Protein AF-A0A382LMF4-F1 (afdb_monomer_lite)

Structure (mmCIF, N/CA/C/O backbone):
data_AF-A0A382LMF4-F1
#
_entry.id   AF-A0A382LMF4-F1
#
loop_
_atom_site.group_PDB
_atom_site.id
_atom_site.type_symbol
_atom_site.label_atom_id
_atom_site.label_alt_id
_atom_site.label_comp_id
_atom_site.label_asym_id
_atom_site.label_entity_id
_atom_site.label_seq_id
_atom_site.pdbx_PDB_ins_code
_atom_site.Cartn_x
_atom_site.Cartn_y
_atom_site.Cartn_z
_atom_site.occupancy
_atom_site.B_iso_or_equiv
_atom_site.auth_seq_id
_atom_site.auth_comp_id
_atom_site.auth_asym_id
_atom_site.auth_atom_id
_atom_site.pdbx_PDB_model_num
ATOM 1 N N . MET A 1 1 ? 13.913 -6.307 -7.417 1.00 84.81 1 MET A N 1
ATOM 2 C CA . MET A 1 1 ? 13.695 -5.116 -6.567 1.00 84.81 1 MET A CA 1
ATOM 3 C C . MET A 1 1 ? 12.328 -4.482 -6.789 1.00 84.81 1 MET A C 1
ATOM 5 O O . MET A 1 1 ? 11.622 -4.338 -5.806 1.00 84.81 1 MET A O 1
ATOM 9 N N . PHE A 1 2 ? 11.884 -4.221 -8.028 1.00 88.69 2 PHE A N 1
ATOM 10 C CA . PHE A 1 2 ? 10.526 -3.708 -8.309 1.00 88.69 2 PHE A CA 1
ATOM 11 C C . PHE A 1 2 ? 9.399 -4.457 -7.563 1.00 88.69 2 PHE A C 1
ATOM 13 O O . PHE A 1 2 ? 8.672 -3.854 -6.783 1.00 88.69 2 PHE A O 1
ATOM 20 N N . TYR A 1 3 ? 9.321 -5.786 -7.707 1.00 89.56 3 TYR A N 1
ATOM 21 C CA . TYR A 1 3 ? 8.299 -6.615 -7.047 1.00 89.56 3 TYR A CA 1
ATOM 22 C C . TYR A 1 3 ? 8.308 -6.543 -5.514 1.00 89.56 3 TYR A C 1
ATOM 24 O O . TYR A 1 3 ? 7.269 -6.724 -4.890 1.00 89.56 3 TYR A O 1
ATOM 32 N N . LEU A 1 4 ? 9.461 -6.260 -4.902 1.00 91.69 4 LEU A N 1
ATOM 33 C CA . LEU A 1 4 ? 9.558 -6.084 -3.454 1.00 91.69 4 LEU A CA 1
ATOM 34 C C . LEU A 1 4 ? 8.878 -4.778 -3.025 1.00 91.69 4 LEU A C 1
ATOM 36 O O . LEU A 1 4 ? 8.132 -4.774 -2.053 1.00 91.69 4 LEU A O 1
ATOM 40 N N . PHE A 1 5 ? 9.064 -3.695 -3.783 1.00 90.94 5 PHE A N 1
ATOM 41 C CA . PHE A 1 5 ? 8.364 -2.435 -3.530 1.00 90.94 5 PHE A CA 1
ATOM 42 C C . PHE A 1 5 ? 6.868 -2.525 -3.840 1.00 90.94 5 PHE A C 1
ATOM 44 O O . PHE A 1 5 ? 6.069 -1.973 -3.092 1.00 90.94 5 PHE A O 1
ATOM 51 N N . VAL A 1 6 ? 6.479 -3.291 -4.864 1.00 89.06 6 VAL A N 1
ATOM 52 C CA . VAL A 1 6 ? 5.066 -3.622 -5.116 1.00 89.06 6 VAL A CA 1
ATOM 53 C C . VAL A 1 6 ? 4.466 -4.379 -3.930 1.00 89.06 6 VAL A C 1
ATOM 55 O O . VAL A 1 6 ? 3.388 -4.026 -3.466 1.00 89.06 6 VAL A O 1
ATOM 58 N N . ALA A 1 7 ? 5.162 -5.386 -3.396 1.00 90.19 7 ALA A N 1
ATOM 59 C CA . ALA A 1 7 ? 4.693 -6.125 -2.228 1.00 90.19 7 ALA A CA 1
ATOM 60 C C . ALA A 1 7 ? 4.583 -5.226 -0.986 1.00 90.19 7 ALA A C 1
ATOM 62 O O . ALA A 1 7 ? 3.584 -5.297 -0.277 1.00 90.19 7 ALA A O 1
ATOM 63 N N . LEU A 1 8 ? 5.562 -4.344 -0.750 1.00 91.62 8 LEU A N 1
ATOM 64 C CA . LEU A 1 8 ? 5.507 -3.362 0.337 1.00 91.62 8 LEU A CA 1
ATOM 65 C C . LEU A 1 8 ? 4.307 -2.421 0.192 1.00 91.62 8 LEU A C 1
ATOM 67 O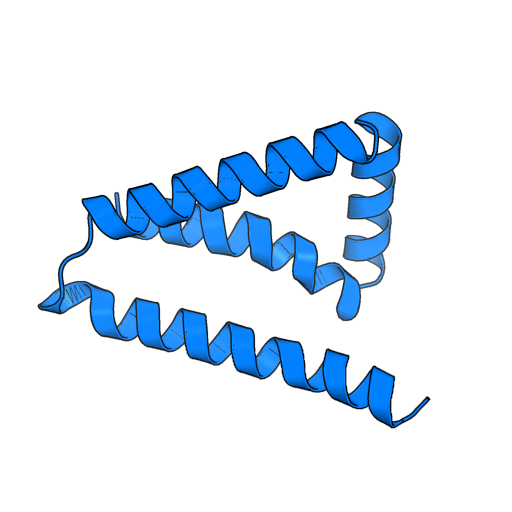 O . LEU A 1 8 ? 3.591 -2.211 1.167 1.00 91.62 8 LEU A O 1
ATOM 71 N N . PHE A 1 9 ? 4.062 -1.911 -1.017 1.00 89.75 9 PHE A N 1
ATOM 72 C CA . PHE A 1 9 ? 2.912 -1.060 -1.316 1.00 89.75 9 PHE A CA 1
ATOM 73 C C . PHE A 1 9 ? 1.591 -1.794 -1.061 1.00 89.75 9 PHE A C 1
ATOM 75 O O . PHE A 1 9 ? 0.751 -1.315 -0.306 1.00 89.75 9 PHE A O 1
ATOM 82 N 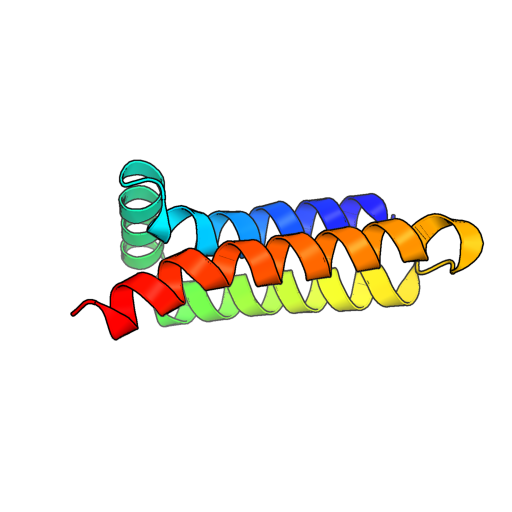N . ILE A 1 10 ? 1.434 -3.001 -1.618 1.00 88.81 10 ILE A N 1
ATOM 83 C CA . ILE A 1 10 ? 0.222 -3.812 -1.450 1.00 88.81 10 ILE A CA 1
ATOM 84 C C . ILE A 1 10 ? -0.004 -4.163 0.019 1.00 88.81 10 ILE A C 1
ATOM 86 O O . ILE A 1 10 ? -1.139 -4.144 0.471 1.00 88.81 10 ILE A O 1
ATOM 90 N N . VAL A 1 11 ? 1.033 -4.481 0.790 1.00 89.25 11 VAL A N 1
ATOM 91 C CA . VAL A 1 11 ? 0.858 -4.784 2.216 1.00 89.25 11 VAL A CA 1
ATOM 92 C C . VAL A 1 11 ? 0.486 -3.525 3.000 1.00 89.25 11 VAL A C 1
ATOM 94 O O . VAL A 1 11 ? -0.410 -3.588 3.836 1.00 89.25 11 VAL A O 1
ATOM 97 N N . ASN A 1 12 ? 1.128 -2.386 2.735 1.00 89.31 12 ASN A N 1
ATOM 98 C CA . ASN A 1 12 ? 0.902 -1.151 3.485 1.00 89.31 12 ASN A CA 1
ATOM 99 C C . ASN A 1 12 ? -0.454 -0.501 3.153 1.00 89.31 12 ASN A C 1
ATOM 101 O O . ASN A 1 12 ? -1.293 -0.336 4.045 1.00 89.31 12 ASN A O 1
ATOM 105 N N . ASP A 1 13 ? -0.698 -0.184 1.880 1.00 85.69 13 ASP A N 1
ATOM 106 C CA . ASP A 1 13 ? -1.952 0.421 1.409 1.00 85.69 13 ASP A CA 1
ATOM 107 C C . ASP A 1 13 ? -3.104 -0.597 1.442 1.00 85.69 13 ASP A C 1
ATOM 109 O O . ASP A 1 13 ? -4.221 -0.296 1.874 1.00 85.69 13 ASP A O 1
ATOM 113 N N . GLY A 1 14 ? -2.806 -1.862 1.125 1.00 84.62 14 GLY A N 1
ATOM 114 C CA . GLY A 1 14 ? -3.762 -2.962 1.248 1.00 84.62 14 GLY A CA 1
ATOM 115 C C . GLY A 1 14 ? -4.293 -3.135 2.659 1.00 84.62 14 GLY A C 1
ATOM 116 O O . GLY A 1 14 ? -5.505 -3.226 2.854 1.00 84.62 14 GLY A O 1
ATOM 117 N N . PHE A 1 15 ? -3.414 -3.114 3.659 1.00 85.12 15 PHE A N 1
ATOM 118 C CA . PHE A 1 15 ? -3.825 -3.181 5.058 1.00 85.12 15 PHE A CA 1
ATOM 119 C C . PHE A 1 15 ? -4.681 -1.975 5.472 1.00 85.12 15 PHE A C 1
ATOM 121 O O . PHE A 1 15 ? -5.686 -2.138 6.171 1.00 85.12 15 PHE A O 1
ATOM 128 N N . ALA A 1 16 ? -4.339 -0.770 5.008 1.00 83.75 16 ALA A N 1
ATOM 129 C CA . ALA A 1 16 ? -5.117 0.433 5.295 1.00 83.75 16 ALA A CA 1
ATOM 130 C C . ALA A 1 16 ? -6.533 0.370 4.699 1.00 83.75 16 ALA A C 1
ATOM 132 O O . ALA A 1 16 ? -7.499 0.783 5.349 1.00 83.75 16 ALA A O 1
ATOM 133 N N . MET A 1 17 ? -6.672 -0.178 3.495 1.00 82.19 17 MET A N 1
ATOM 134 C CA . MET A 1 17 ? -7.949 -0.310 2.791 1.00 82.19 17 MET A CA 1
ATOM 135 C C . MET A 1 17 ? -8.787 -1.499 3.283 1.00 82.19 17 MET A C 1
ATOM 137 O O . MET A 1 17 ? -10.017 -1.397 3.339 1.00 82.19 17 MET A O 1
ATOM 141 N N . LEU A 1 18 ? -8.154 -2.589 3.731 1.00 83.44 18 LEU A N 1
ATOM 142 C CA . LEU A 1 18 ? -8.823 -3.777 4.283 1.00 83.44 18 LEU A CA 1
ATOM 143 C C . LEU A 1 18 ? -9.744 -3.461 5.469 1.00 83.44 18 LEU A C 1
ATOM 145 O O . LEU A 1 18 ? -10.740 -4.159 5.661 1.00 83.44 18 LEU A O 1
ATOM 149 N N . ARG A 1 19 ? -9.501 -2.363 6.200 1.00 80.19 19 ARG A N 1
ATOM 150 C CA . ARG A 1 19 ? -10.392 -1.873 7.272 1.00 80.19 19 ARG A CA 1
ATOM 151 C C . ARG A 1 19 ? -11.846 -1.685 6.826 1.00 80.19 19 ARG A C 1
ATOM 153 O O . ARG A 1 19 ? -12.748 -1.668 7.653 1.00 80.19 19 ARG A O 1
ATOM 160 N N . HIS A 1 20 ? -12.074 -1.466 5.531 1.00 77.50 20 HIS A N 1
ATOM 161 C CA . HIS A 1 20 ? -13.407 -1.245 4.982 1.00 77.50 20 HIS A CA 1
ATOM 162 C C . HIS A 1 20 ? -14.161 -2.545 4.699 1.00 77.50 20 HIS A C 1
ATOM 164 O O . HIS A 1 20 ? -15.384 -2.502 4.551 1.00 77.50 20 HIS A O 1
ATOM 170 N N . TYR A 1 21 ? -13.459 -3.672 4.607 1.00 76.25 21 TYR A N 1
ATOM 171 C CA . TYR A 1 21 ? -14.021 -4.959 4.198 1.00 76.25 21 TYR A CA 1
ATOM 172 C C . TYR A 1 21 ? -13.965 -6.006 5.309 1.00 76.25 21 TYR A C 1
ATOM 174 O O . TYR A 1 21 ? -14.798 -6.907 5.320 1.00 76.25 21 TYR A O 1
ATOM 182 N N . TRP A 1 22 ? -13.024 -5.881 6.250 1.00 81.44 22 TRP A N 1
ATOM 183 C CA . TRP A 1 22 ? -12.824 -6.853 7.318 1.00 81.44 22 TRP A CA 1
ATOM 184 C C . TRP A 1 22 ? -12.706 -6.179 8.690 1.00 81.44 22 TRP A C 1
ATOM 186 O O . TRP A 1 22 ? -11.774 -5.413 8.946 1.00 81.44 22 TRP A O 1
ATOM 196 N N . GLU A 1 23 ? -13.633 -6.503 9.598 1.00 78.75 23 GLU A N 1
ATOM 197 C CA . GLU A 1 23 ? -13.663 -5.964 10.967 1.00 78.75 23 GLU A CA 1
ATOM 198 C C . GLU A 1 23 ? -12.391 -6.282 11.761 1.00 78.75 23 GLU A C 1
ATOM 200 O O . GLU A 1 23 ? -11.890 -5.428 12.488 1.00 78.75 23 GLU A O 1
ATOM 205 N N . SER A 1 24 ? -11.799 -7.467 11.574 1.00 81.12 24 SER A N 1
ATOM 206 C CA . SER A 1 24 ? -10.544 -7.823 12.247 1.00 81.12 24 SER A CA 1
ATOM 207 C C . SER A 1 24 ? -9.365 -6.969 11.776 1.00 81.12 24 SER A C 1
ATOM 209 O O . SER A 1 24 ? -8.477 -6.663 12.564 1.00 81.12 24 SER A O 1
ATOM 211 N N . ALA A 1 25 ? -9.350 -6.534 10.512 1.00 79.81 25 ALA A N 1
ATOM 212 C CA . ALA A 1 25 ? -8.330 -5.606 10.023 1.00 79.81 25 ALA A CA 1
ATOM 213 C C . ALA A 1 25 ? -8.542 -4.192 10.587 1.00 79.81 25 ALA A C 1
ATOM 215 O O . ALA A 1 25 ? -7.573 -3.497 10.903 1.00 79.81 25 ALA A O 1
ATOM 216 N N . ALA A 1 26 ? -9.801 -3.776 10.765 1.00 82.25 26 ALA A N 1
ATOM 217 C CA . ALA A 1 26 ? -10.131 -2.510 11.409 1.00 82.25 26 ALA A CA 1
ATOM 218 C C . ALA A 1 26 ? -9.666 -2.483 12.875 1.00 82.25 26 ALA A C 1
ATOM 220 O O . ALA A 1 26 ? -8.970 -1.544 13.264 1.00 82.25 26 ALA A O 1
ATOM 221 N N . SER A 1 27 ? -9.947 -3.537 13.648 1.00 86.31 27 SER A N 1
ATOM 222 C CA . SER A 1 27 ? -9.527 -3.631 15.053 1.00 86.31 27 SER A CA 1
ATOM 223 C C . SER A 1 27 ? -8.009 -3.761 15.213 1.00 86.31 27 SER A C 1
ATOM 225 O O . SER A 1 27 ? -7.427 -3.157 16.117 1.00 86.31 27 SER A O 1
ATOM 227 N N . LEU A 1 28 ? -7.329 -4.476 14.307 1.00 85.56 28 LEU A N 1
ATOM 228 C CA . LEU A 1 28 ? -5.866 -4.568 14.310 1.00 85.56 28 LEU A CA 1
ATOM 229 C C . LEU A 1 28 ? -5.224 -3.200 14.045 1.00 85.56 28 LEU A C 1
ATOM 231 O O . LEU A 1 28 ? -4.262 -2.816 14.712 1.00 85.56 28 LEU A O 1
ATOM 235 N N . ARG A 1 29 ? -5.778 -2.440 13.093 1.00 83.94 29 ARG A N 1
ATOM 236 C CA . ARG A 1 29 ? -5.332 -1.077 12.793 1.00 83.94 29 ARG A CA 1
ATOM 237 C C . ARG A 1 29 ? -5.579 -0.132 13.966 1.00 83.94 29 ARG A C 1
ATOM 239 O O . ARG A 1 29 ? -4.699 0.666 14.269 1.00 83.94 29 ARG A O 1
ATOM 246 N N . GLU A 1 30 ? -6.730 -0.215 14.626 1.00 86.62 30 GLU A N 1
ATOM 247 C CA . GLU A 1 30 ? -7.004 0.573 15.835 1.00 86.62 30 GLU A CA 1
ATOM 248 C C . GLU A 1 30 ? -6.036 0.220 16.964 1.00 86.62 30 GLU A C 1
ATOM 250 O O . GLU A 1 30 ? -5.412 1.112 17.524 1.00 86.62 30 GLU A O 1
ATOM 255 N N . THR A 1 31 ? -5.775 -1.068 17.192 1.00 88.38 31 THR A N 1
ATOM 256 C CA . THR A 1 31 ? -4.783 -1.524 18.179 1.00 88.38 31 THR A CA 1
ATOM 257 C C . THR A 1 31 ? -3.380 -0.982 17.875 1.00 88.38 31 THR A C 1
ATOM 259 O O . THR A 1 31 ? -2.637 -0.603 18.783 1.00 88.38 31 THR A O 1
ATOM 262 N N . LEU A 1 32 ? -2.991 -0.936 16.597 1.00 84.50 32 LEU A N 1
ATOM 263 C CA . LEU A 1 32 ? -1.722 -0.341 16.169 1.00 84.50 32 LEU A CA 1
ATOM 264 C C . LEU A 1 32 ? -1.698 1.174 16.402 1.00 84.50 32 LEU A C 1
ATOM 266 O O . LEU A 1 32 ? -0.694 1.696 16.887 1.00 84.50 32 LEU A O 1
ATOM 270 N N . ILE A 1 33 ? -2.790 1.872 16.086 1.00 87.19 33 ILE A N 1
ATOM 271 C CA . ILE A 1 33 ? -2.936 3.316 16.311 1.00 87.19 33 ILE A CA 1
ATOM 272 C C . ILE A 1 33 ? -2.892 3.648 17.803 1.00 87.19 33 ILE A C 1
ATOM 274 O O . ILE A 1 33 ? -2.230 4.616 18.168 1.00 87.19 33 ILE A O 1
ATOM 278 N N . ASP A 1 34 ? -3.519 2.845 18.656 1.00 89.25 34 ASP A N 1
ATOM 279 C CA . ASP A 1 34 ? -3.524 3.051 20.105 1.00 89.25 34 ASP A CA 1
ATOM 280 C C . ASP A 1 34 ? -2.132 2.850 20.709 1.00 89.25 34 ASP A C 1
ATOM 282 O O . ASP A 1 34 ? -1.701 3.627 21.560 1.00 89.25 34 ASP A O 1
ATOM 286 N N . LYS A 1 35 ? -1.376 1.858 20.224 1.00 88.25 35 LYS A N 1
ATOM 287 C CA . LYS A 1 35 ? -0.006 1.596 20.695 1.00 88.25 35 LYS A CA 1
ATOM 288 C C . LYS A 1 35 ? 1.016 2.623 20.204 1.00 88.25 35 LYS A C 1
ATOM 290 O O . LYS A 1 35 ? 1.931 2.979 20.943 1.00 88.25 35 LYS A O 1
ATOM 295 N N . LEU A 1 36 ? 0.911 3.065 18.952 1.00 85.00 36 LEU A N 1
ATOM 296 C CA . LEU A 1 36 ? 1.888 3.977 18.337 1.00 85.00 36 LEU A CA 1
ATOM 297 C C . LEU A 1 36 ? 1.509 5.454 18.499 1.00 85.00 36 LEU A C 1
ATOM 299 O O . LEU A 1 36 ? 2.378 6.326 18.458 1.00 85.00 36 LEU A O 1
ATOM 303 N N . GLY A 1 37 ? 0.228 5.747 18.680 1.00 86.56 37 GLY A N 1
ATOM 304 C CA . GLY A 1 37 ? -0.344 7.071 18.506 1.00 86.56 37 GLY A CA 1
ATOM 305 C C . GLY A 1 37 ? -0.659 7.356 17.035 1.00 86.56 37 GLY A C 1
ATOM 306 O O . GLY A 1 37 ? 0.147 7.103 16.132 1.00 86.56 37 GLY A O 1
ATOM 307 N N . LYS A 1 38 ? -1.832 7.953 16.796 1.00 85.69 38 LYS A N 1
ATOM 308 C CA . LYS A 1 38 ? -2.373 8.265 15.461 1.00 85.69 38 LYS A CA 1
ATOM 309 C C . LYS A 1 38 ? -1.370 8.969 14.543 1.00 85.69 38 LYS A C 1
ATOM 311 O O . LYS A 1 38 ? -1.204 8.561 13.397 1.00 85.69 38 LYS A O 1
ATOM 316 N N . THR A 1 39 ? -0.670 9.981 15.055 1.00 85.00 39 THR A N 1
ATOM 317 C CA . THR A 1 39 ? 0.312 10.753 14.281 1.00 85.00 39 THR A CA 1
ATOM 318 C C . THR A 1 39 ? 1.498 9.896 13.849 1.00 85.00 39 THR A C 1
ATOM 320 O O . THR A 1 39 ? 1.914 9.969 12.698 1.00 85.00 39 THR A O 1
ATOM 323 N N . LYS A 1 40 ? 2.027 9.040 14.734 1.00 86.50 40 LYS A N 1
ATOM 324 C CA . LYS A 1 40 ? 3.177 8.188 14.399 1.00 86.50 40 LYS A CA 1
ATOM 325 C C . LYS A 1 40 ? 2.794 7.104 13.402 1.00 86.50 40 LYS A C 1
ATOM 327 O O . LYS A 1 40 ? 3.537 6.883 12.454 1.00 86.50 40 LYS A O 1
ATOM 332 N N . TYR A 1 41 ? 1.629 6.477 13.579 1.00 88.50 41 TYR A N 1
ATOM 333 C CA . TYR A 1 41 ? 1.111 5.510 12.611 1.00 88.50 41 TYR A CA 1
ATOM 334 C C . TYR A 1 41 ? 0.982 6.139 11.218 1.00 88.50 41 TYR A C 1
ATOM 336 O O . TYR A 1 41 ? 1.457 5.564 10.243 1.00 88.50 41 TYR A O 1
ATOM 344 N N . GLN A 1 42 ? 0.410 7.345 11.133 1.00 87.50 42 GLN A N 1
ATOM 345 C CA . GLN A 1 42 ? 0.258 8.051 9.862 1.00 87.50 42 GLN A CA 1
ATOM 346 C C . GLN A 1 42 ? 1.612 8.383 9.221 1.00 87.50 42 GLN A C 1
ATOM 348 O O . GLN A 1 42 ? 1.782 8.160 8.028 1.00 87.50 42 GLN A O 1
ATOM 353 N N . VAL A 1 43 ? 2.590 8.845 10.006 1.00 90.12 43 VAL A N 1
ATOM 354 C CA . VAL A 1 43 ? 3.945 9.130 9.508 1.00 90.12 43 VAL A CA 1
ATOM 355 C C . VAL A 1 43 ? 4.632 7.864 8.994 1.00 90.12 43 VAL A C 1
ATOM 357 O O . VAL A 1 43 ? 5.156 7.872 7.886 1.00 90.12 43 VAL A O 1
ATOM 360 N N . ILE A 1 44 ? 4.605 6.767 9.758 1.00 89.81 44 ILE A N 1
ATOM 361 C CA . ILE A 1 44 ? 5.225 5.494 9.355 1.00 89.81 44 ILE A CA 1
ATOM 362 C C . ILE A 1 44 ? 4.580 4.974 8.069 1.00 89.81 44 ILE A C 1
ATOM 364 O O . ILE A 1 44 ? 5.289 4.628 7.127 1.00 89.81 44 ILE A O 1
ATOM 368 N N . HIS A 1 45 ? 3.249 4.972 8.012 1.00 90.12 45 HIS A N 1
ATOM 369 C CA . HIS A 1 45 ? 2.506 4.537 6.836 1.00 90.12 45 HIS A CA 1
ATOM 370 C C . HIS A 1 45 ? 2.865 5.371 5.598 1.00 90.12 45 HIS A C 1
ATOM 372 O O . HIS A 1 45 ? 3.197 4.800 4.563 1.00 90.12 45 HIS A O 1
ATOM 378 N N . SER A 1 46 ? 2.891 6.703 5.718 1.00 89.69 46 SER A N 1
ATOM 379 C CA . SER A 1 46 ? 3.281 7.599 4.622 1.00 89.69 46 SER A CA 1
ATOM 380 C C . SER A 1 46 ? 4.735 7.421 4.178 1.00 89.69 46 SER A C 1
ATOM 382 O O . SER A 1 46 ? 5.017 7.497 2.985 1.00 89.69 46 SER A O 1
ATOM 384 N N . ILE A 1 47 ? 5.665 7.174 5.105 1.00 92.75 47 ILE A N 1
ATOM 385 C CA . ILE A 1 47 ? 7.075 6.928 4.768 1.00 92.75 47 ILE A CA 1
ATOM 386 C C . ILE A 1 47 ? 7.221 5.617 3.989 1.00 92.75 47 ILE A C 1
ATOM 388 O O . ILE A 1 47 ? 7.938 5.586 2.989 1.00 92.75 47 ILE A O 1
ATOM 392 N N . ILE A 1 48 ? 6.542 4.549 4.421 1.00 92.62 48 ILE A N 1
ATOM 393 C CA . ILE A 1 48 ? 6.579 3.251 3.732 1.00 92.62 48 ILE A CA 1
ATOM 394 C C . ILE A 1 48 ? 6.029 3.389 2.312 1.00 92.62 48 ILE A C 1
ATOM 396 O O . ILE A 1 48 ? 6.665 2.912 1.373 1.00 92.62 48 ILE A O 1
ATOM 400 N N . ASP A 1 49 ? 4.909 4.093 2.146 1.00 90.56 49 ASP A N 1
ATOM 401 C CA . ASP A 1 49 ? 4.328 4.359 0.829 1.00 90.56 49 ASP A CA 1
ATOM 402 C C . ASP A 1 49 ? 5.277 5.148 -0.068 1.00 90.56 49 ASP A C 1
ATOM 404 O O . ASP A 1 49 ? 5.501 4.772 -1.219 1.00 90.56 49 ASP A O 1
ATOM 408 N N . LEU A 1 50 ? 5.902 6.203 0.460 1.00 92.88 50 LEU A N 1
ATOM 409 C CA . LEU A 1 50 ? 6.853 7.006 -0.301 1.00 92.88 50 LEU A CA 1
ATOM 410 C C . LEU A 1 50 ? 8.052 6.166 -0.763 1.00 92.88 50 LEU A C 1
ATOM 412 O O . LEU A 1 50 ? 8.438 6.234 -1.930 1.00 92.88 50 LEU A O 1
ATOM 416 N N . ILE A 1 51 ? 8.618 5.343 0.124 1.00 93.69 51 ILE A N 1
ATOM 417 C CA . ILE A 1 51 ? 9.722 4.433 -0.212 1.00 93.69 51 ILE A CA 1
ATOM 418 C C . ILE A 1 51 ? 9.278 3.418 -1.268 1.00 93.69 51 ILE A C 1
ATOM 420 O O . ILE A 1 51 ? 10.028 3.151 -2.208 1.00 93.69 51 ILE A O 1
ATOM 424 N N . ALA A 1 52 ? 8.071 2.869 -1.139 1.00 91.19 52 ALA A N 1
ATOM 425 C CA . ALA A 1 52 ? 7.534 1.912 -2.093 1.00 91.19 52 ALA A CA 1
ATOM 426 C C . ALA A 1 52 ? 7.342 2.542 -3.478 1.00 91.19 52 ALA A C 1
ATOM 428 O O . ALA A 1 52 ? 7.790 1.974 -4.473 1.00 91.19 52 ALA A O 1
ATOM 429 N N . VAL A 1 53 ? 6.764 3.740 -3.558 1.00 90.31 53 VAL A N 1
ATOM 430 C CA . VAL A 1 53 ? 6.564 4.456 -4.826 1.00 90.31 53 VAL A CA 1
ATOM 431 C C . VAL A 1 53 ? 7.897 4.842 -5.464 1.00 90.31 53 VAL A C 1
ATOM 433 O O . VAL A 1 53 ? 8.109 4.556 -6.643 1.00 90.31 53 VAL A O 1
ATOM 436 N N . ILE A 1 54 ? 8.828 5.420 -4.700 1.00 92.62 54 ILE A N 1
ATOM 437 C CA . ILE A 1 54 ? 10.160 5.774 -5.213 1.00 92.62 54 ILE A CA 1
ATOM 438 C C . ILE A 1 54 ? 10.898 4.516 -5.683 1.00 92.62 54 ILE A C 1
ATOM 440 O O . ILE A 1 54 ? 11.468 4.506 -6.772 1.00 92.62 54 ILE A O 1
ATOM 444 N N . GLY A 1 55 ? 10.857 3.436 -4.904 1.00 90.94 55 GLY A N 1
ATOM 445 C CA . GLY A 1 55 ? 11.462 2.164 -5.282 1.00 90.94 55 GLY A CA 1
ATOM 446 C C . GLY A 1 55 ? 10.842 1.577 -6.552 1.00 90.94 55 GLY A C 1
ATOM 447 O O . 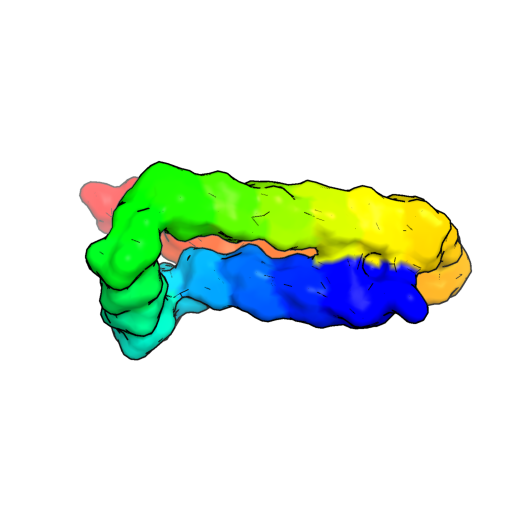GLY A 1 55 ? 11.564 1.132 -7.443 1.00 90.94 55 GLY A O 1
ATOM 448 N N . MET A 1 56 ? 9.518 1.630 -6.698 1.00 91.25 56 MET A N 1
ATOM 449 C CA . MET A 1 56 ? 8.851 1.214 -7.933 1.00 91.25 56 MET A CA 1
ATOM 450 C C . MET A 1 56 ? 9.290 2.059 -9.136 1.00 91.25 56 MET A C 1
ATOM 452 O O . MET A 1 56 ? 9.520 1.483 -10.195 1.00 91.25 56 MET A O 1
ATOM 456 N N . LEU A 1 57 ? 9.463 3.376 -8.975 1.00 90.69 57 LEU A N 1
ATOM 457 C CA . LEU A 1 57 ? 9.925 4.276 -10.041 1.00 90.69 57 LEU A CA 1
ATOM 458 C C . LEU A 1 57 ? 11.381 4.016 -10.446 1.00 90.69 57 LEU A C 1
ATOM 460 O O . LEU A 1 57 ? 11.674 3.911 -11.634 1.00 90.69 57 LEU A O 1
ATOM 464 N N . VAL A 1 58 ? 12.289 3.879 -9.476 1.00 93.56 58 VAL A N 1
ATOM 465 C CA . VAL A 1 58 ? 13.726 3.662 -9.733 1.00 93.56 58 VAL A CA 1
ATOM 466 C C . VAL A 1 58 ? 13.974 2.342 -10.462 1.00 93.56 58 VAL A C 1
ATOM 468 O O . VAL A 1 58 ? 14.825 2.270 -11.343 1.00 93.56 58 VAL A O 1
ATOM 471 N N . TYR A 1 59 ? 13.227 1.296 -10.109 1.00 92.31 59 TYR A N 1
ATOM 472 C CA . TYR A 1 59 ? 13.365 -0.031 -10.711 1.00 92.31 59 TYR A CA 1
ATOM 473 C C . TYR A 1 59 ? 12.333 -0.298 -11.818 1.00 92.31 59 TYR A C 1
ATOM 475 O O . TYR A 1 59 ? 12.104 -1.459 -12.179 1.00 92.31 59 TYR A O 1
ATOM 483 N N . PHE A 1 60 ? 11.683 0.747 -12.339 1.00 92.06 60 PHE A N 1
AT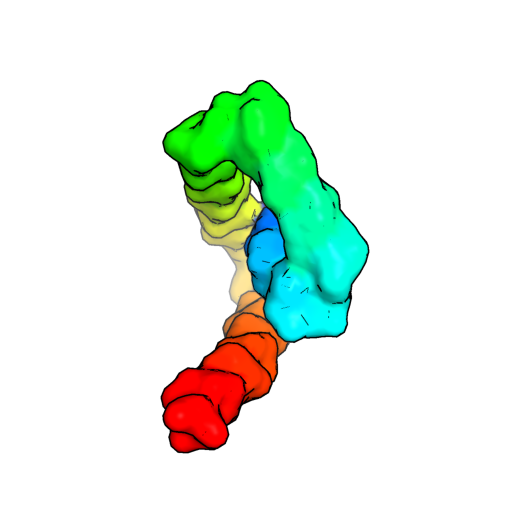OM 484 C CA . PHE A 1 60 ? 10.675 0.611 -13.381 1.00 92.06 60 PHE A CA 1
ATOM 485 C C . PHE A 1 60 ? 11.306 0.216 -14.723 1.00 92.06 60 PHE A C 1
ATOM 487 O O . PHE A 1 60 ? 12.310 0.771 -15.156 1.00 92.06 60 PHE A O 1
ATOM 494 N N . ASP A 1 61 ? 10.673 -0.737 -15.401 1.00 92.88 61 ASP A N 1
ATOM 495 C CA . ASP A 1 61 ? 11.024 -1.195 -16.744 1.00 92.88 61 ASP A CA 1
ATOM 496 C C . ASP A 1 61 ? 9.700 -1.350 -17.482 1.00 92.88 61 ASP A C 1
ATOM 498 O O . ASP A 1 61 ? 8.865 -2.179 -17.109 1.00 92.88 61 ASP A O 1
ATOM 502 N N . TYR A 1 62 ? 9.493 -0.525 -18.506 1.00 90.69 62 TYR A N 1
ATOM 503 C CA . TYR A 1 62 ? 8.220 -0.442 -19.214 1.00 90.69 62 TYR A CA 1
ATOM 504 C C . TYR A 1 62 ? 7.779 -1.800 -19.770 1.00 90.69 62 TYR A C 1
ATOM 506 O O . TYR A 1 62 ? 6.620 -2.180 -19.623 1.00 90.69 62 TYR A O 1
ATOM 514 N N . THR A 1 63 ? 8.709 -2.568 -20.340 1.00 90.69 63 THR A N 1
ATOM 515 C CA . THR A 1 63 ? 8.394 -3.841 -21.008 1.00 90.69 63 THR A CA 1
ATOM 516 C C . THR A 1 63 ? 7.906 -4.916 -20.040 1.00 90.69 63 THR A C 1
ATOM 518 O O . THR A 1 63 ? 7.121 -5.782 -20.421 1.00 90.69 63 THR A O 1
ATOM 521 N N . LYS A 1 64 ? 8.342 -4.846 -18.778 1.00 89.94 64 LYS A N 1
ATOM 522 C CA . LYS A 1 64 ? 8.053 -5.856 -17.753 1.00 89.94 64 LYS A CA 1
ATOM 523 C C . LYS A 1 64 ? 6.976 -5.422 -16.767 1.00 89.94 64 LYS A C 1
ATOM 525 O O . LYS A 1 64 ? 6.263 -6.265 -16.234 1.00 89.94 64 LYS A O 1
ATOM 530 N N . HIS A 1 65 ? 6.879 -4.126 -16.483 1.00 91.88 65 HIS A N 1
ATOM 531 C CA . HIS A 1 65 ? 6.163 -3.635 -15.307 1.00 91.88 65 HIS A CA 1
ATOM 532 C C . HIS A 1 65 ? 4.907 -2.816 -15.633 1.00 91.88 65 HIS A C 1
ATOM 534 O O . HIS A 1 65 ? 4.089 -2.614 -14.735 1.00 91.88 65 HIS A O 1
ATOM 540 N N . ILE A 1 66 ? 4.692 -2.383 -16.885 1.00 90.50 66 ILE A N 1
ATOM 541 C CA . ILE A 1 66 ? 3.535 -1.537 -17.242 1.00 90.50 66 ILE A CA 1
ATOM 542 C C . ILE A 1 66 ? 2.189 -2.204 -16.921 1.00 90.50 66 ILE A C 1
ATOM 544 O O . ILE A 1 66 ? 1.294 -1.564 -16.372 1.00 90.50 66 ILE A O 1
ATOM 548 N N . TRP A 1 67 ? 2.073 -3.510 -17.172 1.00 90.38 67 TRP A N 1
ATOM 549 C CA . TRP A 1 67 ? 0.873 -4.287 -16.858 1.00 90.38 67 TRP A CA 1
ATOM 550 C C . TRP A 1 67 ? 0.609 -4.363 -15.356 1.00 90.38 67 TRP A C 1
ATOM 552 O O . TRP A 1 67 ? -0.536 -4.273 -14.929 1.00 90.38 67 TRP A O 1
ATOM 562 N N . ILE A 1 68 ? 1.664 -4.468 -14.546 1.00 88.81 68 ILE A N 1
ATOM 563 C CA . ILE A 1 68 ? 1.550 -4.520 -13.085 1.00 88.81 68 ILE A CA 1
ATOM 564 C C . ILE A 1 68 ? 1.053 -3.178 -12.555 1.00 88.81 68 ILE A C 1
ATOM 566 O O . ILE A 1 68 ? 0.135 -3.150 -11.742 1.00 88.81 68 ILE A O 1
ATOM 570 N N . VAL A 1 69 ? 1.612 -2.070 -13.049 1.00 86.75 69 VAL A N 1
ATOM 571 C CA . VAL A 1 69 ? 1.145 -0.723 -12.693 1.00 86.75 69 VAL A CA 1
ATOM 572 C C . VAL A 1 69 ? -0.323 -0.543 -13.091 1.00 86.75 69 VAL A C 1
ATOM 574 O O . VAL A 1 69 ? -1.121 -0.080 -12.277 1.00 86.75 69 VAL A O 1
ATOM 577 N N . GLY A 1 70 ? -0.703 -0.984 -14.294 1.00 88.88 70 GLY A N 1
ATOM 578 C CA . GLY A 1 70 ? -2.097 -0.990 -14.741 1.00 88.88 70 GLY A CA 1
ATOM 579 C C . GLY A 1 70 ? -3.018 -1.787 -13.810 1.00 88.88 70 GLY A C 1
ATOM 580 O O . GLY A 1 70 ? -4.075 -1.291 -13.421 1.00 88.88 70 GLY A O 1
ATOM 581 N N . CYS A 1 71 ? -2.598 -2.983 -13.385 1.00 89.38 71 CYS A N 1
ATOM 582 C CA . CYS A 1 71 ? -3.340 -3.801 -12.425 1.00 89.38 71 CYS A CA 1
ATOM 583 C C . CYS A 1 71 ? -3.485 -3.119 -11.059 1.00 89.38 71 CYS A C 1
ATOM 585 O O . CYS A 1 71 ? -4.579 -3.137 -10.501 1.00 89.38 71 CYS A O 1
ATOM 587 N N . ILE A 1 72 ? -2.425 -2.497 -10.530 1.00 87.31 72 ILE A N 1
ATOM 588 C CA . ILE A 1 72 ? -2.476 -1.776 -9.246 1.00 87.31 72 ILE A CA 1
ATOM 589 C C . ILE A 1 72 ? -3.520 -0.658 -9.315 1.00 87.31 72 ILE A C 1
ATOM 591 O O . ILE A 1 72 ? -4.410 -0.601 -8.469 1.00 87.31 72 ILE A O 1
ATOM 595 N N . VAL A 1 73 ? -3.470 0.179 -10.356 1.00 86.38 73 VAL A N 1
ATOM 596 C CA . VAL A 1 73 ? -4.446 1.264 -10.553 1.00 86.38 73 VAL A CA 1
ATOM 597 C C . VAL A 1 73 ? -5.867 0.709 -10.675 1.00 86.38 73 VAL A C 1
ATOM 599 O O . VAL A 1 73 ? -6.784 1.219 -10.030 1.00 86.38 73 VAL A O 1
ATOM 602 N N . GLY A 1 74 ? -6.053 -0.364 -11.449 1.00 89.00 74 GLY A N 1
ATOM 603 C CA . GLY A 1 74 ? -7.349 -1.026 -11.598 1.00 89.00 74 GLY A CA 1
ATOM 604 C C . GLY A 1 74 ? -7.915 -1.527 -10.267 1.00 89.00 74 GLY A C 1
ATOM 605 O O . GLY A 1 74 ? -9.072 -1.252 -9.947 1.00 89.00 74 GLY A O 1
ATOM 606 N N . VAL A 1 75 ? -7.097 -2.202 -9.456 1.00 86.88 75 VAL A N 1
ATOM 607 C CA . VAL A 1 75 ? -7.495 -2.697 -8.127 1.00 86.88 75 VAL A CA 1
ATOM 608 C C . VAL A 1 75 ? -7.825 -1.544 -7.181 1.00 86.88 75 VAL A C 1
ATOM 610 O O . VAL A 1 75 ? -8.851 -1.604 -6.503 1.00 86.88 75 VAL A O 1
ATOM 613 N N . MET A 1 76 ? -7.021 -0.475 -7.166 1.00 84.56 76 MET A N 1
ATOM 614 C CA . MET A 1 76 ? -7.301 0.703 -6.339 1.00 84.56 76 MET A CA 1
ATOM 615 C C . MET A 1 76 ? -8.659 1.314 -6.695 1.00 84.56 76 MET A C 1
ATOM 617 O O . MET A 1 76 ? -9.484 1.520 -5.806 1.00 84.56 76 MET A O 1
ATOM 621 N N . ILE A 1 77 ? -8.941 1.538 -7.983 1.00 86.00 77 ILE A N 1
ATOM 622 C CA . ILE A 1 77 ? -10.236 2.074 -8.432 1.00 86.00 77 ILE A CA 1
ATOM 623 C C . ILE A 1 77 ? -11.384 1.164 -7.983 1.00 86.00 77 ILE A C 1
ATOM 625 O O . ILE A 1 77 ? -12.346 1.649 -7.383 1.00 86.00 77 ILE A O 1
ATOM 629 N N . LEU A 1 78 ? -11.270 -0.148 -8.216 1.00 85.69 78 LEU A N 1
ATOM 630 C CA . LEU A 1 78 ? -12.287 -1.124 -7.813 1.00 85.69 78 LEU A CA 1
ATOM 631 C C . LEU A 1 78 ? -12.560 -1.078 -6.309 1.00 85.69 78 LEU A C 1
ATOM 633 O O . LEU A 1 78 ? -13.711 -1.159 -5.886 1.00 85.69 78 LEU A O 1
ATOM 637 N N . TRP A 1 79 ? -11.525 -0.898 -5.495 1.00 81.25 79 TRP A N 1
ATOM 638 C CA . TRP A 1 79 ? -11.668 -0.793 -4.049 1.00 81.25 79 TRP A CA 1
ATOM 639 C C . TRP A 1 79 ? -12.291 0.515 -3.562 1.00 81.25 79 TRP A C 1
ATOM 641 O O . TRP A 1 79 ? -12.891 0.526 -2.483 1.00 81.25 79 TRP A O 1
ATOM 651 N N . TYR A 1 80 ? -12.194 1.602 -4.325 1.00 79.94 80 TYR A N 1
ATOM 652 C CA . TYR A 1 80 ? -12.872 2.854 -3.986 1.00 79.94 80 TYR A CA 1
ATOM 653 C C . TYR A 1 80 ? -14.376 2.820 -4.298 1.00 79.94 80 TYR A C 1
ATOM 655 O O . TYR A 1 80 ? -15.132 3.568 -3.673 1.00 79.94 80 TYR A O 1
ATOM 663 N N . ILE A 1 81 ? -14.843 1.928 -5.181 1.00 81.88 81 ILE A N 1
ATOM 664 C CA . ILE A 1 81 ? -16.267 1.824 -5.547 1.00 81.88 81 ILE A CA 1
ATOM 665 C C . ILE A 1 81 ? -17.154 1.507 -4.321 1.00 81.88 81 ILE A C 1
ATOM 667 O O . ILE A 1 81 ? -18.070 2.287 -4.048 1.00 81.88 81 ILE A O 1
ATOM 671 N N . PRO A 1 82 ? -16.897 0.462 -3.504 1.00 76.12 82 PRO A N 1
ATOM 672 C CA . PRO A 1 82 ? -17.720 0.164 -2.324 1.00 76.12 82 PRO A CA 1
ATOM 673 C C . PRO A 1 82 ? -17.636 1.225 -1.222 1.00 76.12 82 PRO A C 1
ATOM 675 O O . PRO A 1 82 ? -18.559 1.361 -0.415 1.00 76.12 82 PRO A O 1
ATOM 678 N N . VAL A 1 83 ? -16.528 1.969 -1.157 1.00 75.31 83 VAL A N 1
ATOM 679 C CA . VAL A 1 83 ? -16.366 3.098 -0.229 1.00 75.31 83 VAL A CA 1
ATOM 680 C C . VAL A 1 83 ? -17.229 4.278 -0.682 1.00 75.31 83 VAL A C 1
ATOM 682 O O . VAL A 1 83 ? -17.951 4.856 0.131 1.00 75.31 83 VAL A O 1
ATOM 685 N N . GLY A 1 84 ? -17.209 4.598 -1.979 1.00 76.62 84 GLY A N 1
ATOM 686 C CA . GLY A 1 84 ? -18.045 5.636 -2.581 1.00 76.62 84 GLY A CA 1
ATOM 687 C C . GLY A 1 84 ? -19.537 5.320 -2.483 1.00 76.62 84 GLY A C 1
ATOM 688 O O . GLY A 1 84 ? -20.312 6.172 -2.053 1.00 76.62 84 GLY A O 1
ATOM 689 N N . LEU A 1 85 ? -19.931 4.077 -2.781 1.00 77.94 85 LEU A N 1
ATOM 690 C CA . LEU A 1 85 ? -21.317 3.612 -2.666 1.00 77.94 85 LEU A CA 1
ATOM 691 C C . LEU A 1 85 ? -21.850 3.735 -1.235 1.00 77.94 85 LEU A C 1
ATOM 693 O O . LEU A 1 85 ? -22.952 4.235 -1.037 1.00 77.94 85 LEU A O 1
ATOM 697 N N . ARG A 1 86 ? -21.056 3.369 -0.219 1.00 74.50 86 ARG A N 1
ATOM 698 C CA . ARG A 1 86 ? -21.445 3.541 1.194 1.00 74.50 86 ARG A CA 1
ATOM 699 C C . ARG A 1 86 ? -21.650 4.998 1.608 1.00 74.50 86 ARG A C 1
ATOM 701 O O . ARG A 1 86 ? -22.385 5.244 2.557 1.00 74.50 86 ARG A O 1
ATOM 708 N N . LYS A 1 87 ? -20.989 5.944 0.938 1.00 74.19 87 LYS A N 1
ATOM 709 C CA . LYS A 1 87 ? -21.158 7.382 1.184 1.00 74.19 87 LYS A CA 1
ATOM 710 C C . LYS A 1 87 ? -22.376 7.958 0.456 1.00 74.19 87 LYS A C 1
ATOM 712 O O . LYS A 1 87 ? -22.945 8.918 0.946 1.00 74.19 87 LYS A O 1
ATOM 717 N N . TRP A 1 88 ? -22.746 7.391 -0.691 1.00 76.25 88 TRP A N 1
ATOM 718 C CA . TRP A 1 88 ? -23.922 7.793 -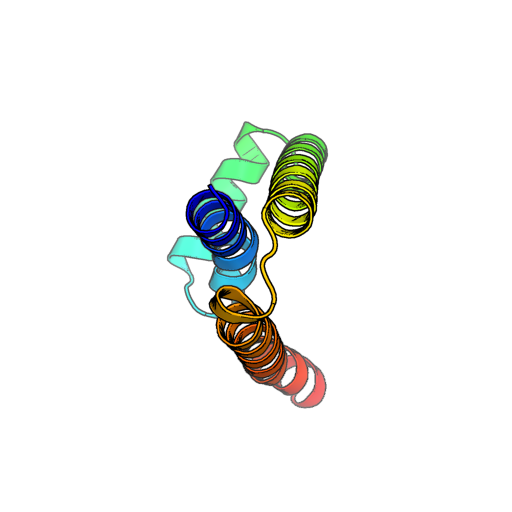1.472 1.00 76.25 88 TRP A CA 1
ATOM 719 C C . TRP A 1 88 ? -25.237 7.184 -0.968 1.00 76.25 88 TRP A C 1
ATOM 721 O O . TRP A 1 88 ? -26.290 7.775 -1.166 1.00 76.25 88 TRP A O 1
ATOM 731 N N . LEU A 1 89 ? -25.184 5.996 -0.357 1.00 66.06 89 LEU A N 1
ATOM 732 C CA . LEU A 1 89 ? -26.352 5.279 0.175 1.00 66.06 89 LEU A CA 1
ATOM 733 C C . LEU A 1 89 ? -26.678 5.617 1.645 1.00 66.06 89 LEU A C 1
ATOM 735 O O . LEU A 1 89 ? -27.656 5.095 2.175 1.00 66.06 89 LEU A O 1
ATOM 739 N N . LYS A 1 90 ? -25.852 6.435 2.306 1.00 53.56 90 LYS A N 1
ATOM 740 C CA . LYS A 1 90 ? -26.112 7.014 3.634 1.00 53.56 90 LYS A CA 1
ATOM 741 C C . LYS A 1 90 ? -26.599 8.444 3.483 1.00 53.56 90 LYS A C 1
ATOM 743 O O . LYS A 1 90 ? -27.450 8.834 4.307 1.00 53.56 90 LYS A O 1
#

Secondary structure (DSSP, 8-state):
-HHHHHHHHHHHHHHHHHTTT-HHHHHHHHHHHHHH-HHHHHHHHHHHHHHHHHHHHHT--HHHHHHHHHHHHHHHHHHHHHHHHHHH--

Radius of gy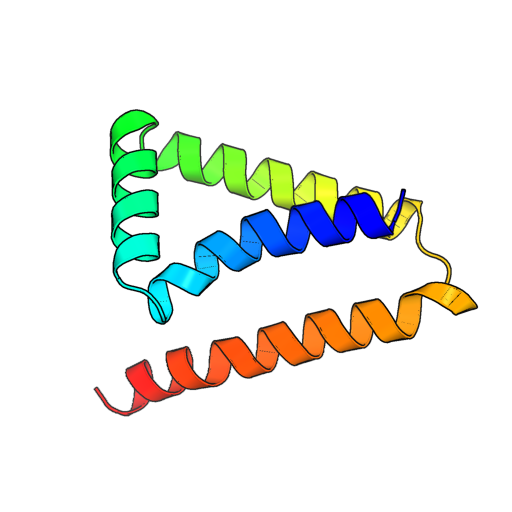ration: 14.95 Å; chains: 1; bounding box: 40×19×42 Å

Organism: NCBI:txid408172

Foldseek 3Di:
DLVVLVVLQCVLVVLVLCLVVDVVSVVVVVVVCVVQPVVRSVVVSVVSNVCSVVSNVVPDDCVPCVVVVVVVVVVVVVSVVVVVVVVVVD

Sequence (90 aa):
MFYLFVALFIVNDGFAMLRHYWESAASLRETLIDKLGKTKYQVIHSIIDLIAVIGMLVYFDYTKHIWIVGCIVGVMILWYIPVGLRKWLK

pLDDT: mean 85.98, std 6.37, range [53.56, 93.69]